Protein AF-A0A7S1PI14-F1 (afdb_monomer)

Sequence (141 aa):
MRILNTPIMIDSFQHHPGITTYLLSHLHSDHTSGLSPSWNNGIIYTTKLSAFLLKDKFHVNPDLIVELDYDETVYVDLTKGTVTHKNHSATCIQISVIDANHCVGSCMFFLEGYFGNILATGDFRFDSKILGHHSLQDKEI

Structure (mmCIF, N/CA/C/O backbone):
data_AF-A0A7S1PI14-F1
#
_entry.id   AF-A0A7S1PI14-F1
#
loop_
_atom_site.group_PDB
_atom_site.id
_atom_site.type_symbol
_atom_site.label_atom_id
_atom_site.label_alt_id
_atom_site.label_comp_id
_atom_site.label_asym_id
_atom_site.label_entity_id
_atom_site.label_seq_id
_atom_site.pdbx_PDB_ins_code
_atom_site.Cartn_x
_atom_site.Cartn_y
_atom_site.Cartn_z
_atom_site.occupancy
_atom_site.B_iso_or_equiv
_atom_site.auth_seq_id
_atom_site.auth_comp_id
_atom_site.auth_asym_id
_atom_site.auth_atom_id
_atom_site.pdbx_PDB_model_num
ATOM 1 N N . MET A 1 1 ? -0.562 9.611 -3.796 1.00 91.44 1 MET A N 1
ATOM 2 C CA . MET A 1 1 ? -0.556 10.450 -2.579 1.00 91.44 1 MET A CA 1
ATOM 3 C C . MET A 1 1 ? 0.637 10.106 -1.692 1.00 91.44 1 MET A C 1
ATOM 5 O O . MET A 1 1 ? 0.812 8.945 -1.349 1.00 91.44 1 MET A O 1
ATOM 9 N N . ARG A 1 2 ? 1.445 11.100 -1.301 1.00 95.31 2 ARG A N 1
ATOM 10 C CA . ARG A 1 2 ? 2.494 10.929 -0.281 1.00 95.31 2 ARG A CA 1
ATOM 11 C C . ARG A 1 2 ? 1.890 11.106 1.108 1.00 95.31 2 ARG A C 1
ATOM 13 O O . ARG A 1 2 ? 1.203 12.100 1.328 1.00 95.31 2 ARG A O 1
ATOM 20 N N . ILE A 1 3 ? 2.211 10.219 2.047 1.00 95.81 3 ILE A N 1
ATOM 21 C CA . ILE A 1 3 ? 1.882 10.439 3.460 1.00 95.81 3 ILE A CA 1
ATOM 22 C C . ILE A 1 3 ? 3.007 11.260 4.098 1.00 95.81 3 ILE A C 1
ATOM 24 O O . ILE A 1 3 ? 4.175 10.856 4.096 1.00 95.81 3 ILE A O 1
ATOM 28 N N . LEU A 1 4 ? 2.673 12.449 4.602 1.00 94.19 4 LEU A N 1
ATOM 29 C CA . LEU A 1 4 ? 3.653 13.390 5.148 1.00 94.19 4 LEU A CA 1
ATOM 30 C C . LEU A 1 4 ? 4.406 12.790 6.339 1.00 94.19 4 LEU A C 1
ATOM 32 O O . LEU A 1 4 ? 3.825 12.097 7.165 1.00 94.19 4 LEU A O 1
ATOM 36 N N . ASN A 1 5 ? 5.705 13.087 6.434 1.00 92.31 5 ASN A N 1
ATOM 37 C CA . ASN A 1 5 ? 6.599 12.581 7.486 1.00 92.31 5 ASN A CA 1
ATOM 38 C C . ASN A 1 5 ? 6.714 11.044 7.539 1.00 92.31 5 ASN A C 1
ATOM 40 O O . ASN A 1 5 ? 7.055 10.471 8.574 1.00 92.31 5 ASN A O 1
ATOM 44 N N . THR A 1 6 ? 6.475 10.377 6.407 1.00 95.38 6 THR A N 1
ATOM 45 C CA . THR A 1 6 ? 6.677 8.935 6.232 1.00 95.38 6 THR A CA 1
ATOM 46 C C . THR A 1 6 ? 7.404 8.641 4.912 1.00 95.38 6 THR A C 1
ATOM 48 O O . THR A 1 6 ? 7.395 9.485 4.004 1.00 95.38 6 THR A O 1
ATOM 51 N N . PRO A 1 7 ? 7.998 7.444 4.769 1.00 96.44 7 PRO A N 1
ATOM 52 C CA . PRO A 1 7 ? 8.513 6.936 3.500 1.00 96.44 7 PRO A CA 1
ATOM 53 C C . PRO A 1 7 ? 7.434 6.263 2.622 1.00 96.44 7 PRO A C 1
ATOM 55 O O . PRO A 1 7 ? 7.777 5.421 1.789 1.00 96.44 7 PRO A O 1
ATOM 58 N N . ILE A 1 8 ? 6.147 6.597 2.811 1.00 97.62 8 ILE A N 1
ATOM 59 C CA . ILE A 1 8 ? 5.007 5.942 2.153 1.00 97.62 8 ILE A CA 1
ATOM 60 C C . ILE A 1 8 ? 4.466 6.790 0.998 1.00 97.62 8 ILE A C 1
ATOM 62 O O . ILE A 1 8 ? 4.185 7.988 1.139 1.00 97.62 8 ILE A O 1
ATOM 66 N N . MET A 1 9 ? 4.253 6.130 -0.135 1.00 97.69 9 MET A N 1
ATOM 67 C CA . MET A 1 9 ? 3.545 6.647 -1.300 1.00 97.69 9 MET A CA 1
ATOM 68 C C . MET A 1 9 ? 2.413 5.697 -1.683 1.00 97.69 9 MET A C 1
ATOM 70 O O . MET A 1 9 ? 2.579 4.487 -1.646 1.00 97.69 9 MET A O 1
ATOM 74 N N . ILE A 1 10 ? 1.267 6.244 -2.070 1.00 98.00 10 ILE A N 1
ATOM 75 C CA . ILE A 1 10 ? 0.095 5.484 -2.521 1.00 98.00 10 ILE A CA 1
ATOM 76 C C . ILE A 1 10 ? -0.201 5.865 -3.969 1.00 98.00 10 ILE A C 1
ATOM 78 O O . ILE A 1 10 ? -0.260 7.060 -4.253 1.00 98.00 10 ILE A O 1
ATOM 82 N N . ASP A 1 11 ? -0.384 4.903 -4.870 1.00 98.19 11 ASP A N 1
ATOM 83 C CA . ASP A 1 11 ? -0.844 5.113 -6.258 1.00 98.19 11 ASP A CA 1
ATOM 84 C C . ASP A 1 11 ? -0.061 6.166 -7.064 1.00 98.19 11 ASP A C 1
ATOM 86 O O . ASP A 1 11 ? -0.597 6.875 -7.911 1.00 98.19 11 ASP A O 1
ATOM 90 N N . SER A 1 12 ? 1.224 6.336 -6.764 1.00 96.12 12 SER A N 1
ATOM 91 C CA . SER A 1 12 ? 2.117 7.200 -7.532 1.00 96.12 12 SER A CA 1
ATOM 92 C C . SER A 1 12 ? 3.475 6.535 -7.621 1.00 96.12 12 SER A C 1
ATOM 94 O O . SER A 1 12 ? 4.115 6.264 -6.604 1.00 96.12 12 SER A O 1
ATOM 96 N N . PHE A 1 13 ? 3.910 6.280 -8.850 1.00 95.88 13 PHE A N 1
ATOM 97 C CA . PHE A 1 13 ? 5.100 5.485 -9.147 1.00 95.88 13 PHE A CA 1
ATOM 98 C C . PHE A 1 13 ? 6.189 6.329 -9.807 1.00 95.88 13 PHE A C 1
ATOM 100 O O . PHE A 1 13 ? 6.964 5.868 -10.639 1.00 95.88 13 PHE A O 1
ATOM 107 N N . GLN A 1 14 ? 6.271 7.595 -9.411 1.00 89.56 14 GLN A N 1
ATOM 108 C CA . GLN A 1 14 ? 7.389 8.464 -9.750 1.00 89.56 14 GLN A CA 1
ATOM 109 C C . GLN A 1 14 ? 8.496 8.328 -8.702 1.00 89.56 14 GLN A C 1
ATOM 111 O O . GLN A 1 14 ? 8.237 8.046 -7.531 1.00 89.56 14 GLN A O 1
ATOM 116 N N . HIS A 1 15 ? 9.747 8.532 -9.115 1.00 89.25 15 HIS A N 1
ATOM 117 C CA . HIS A 1 15 ? 10.860 8.535 -8.173 1.00 89.25 15 HIS A CA 1
ATOM 118 C C . HIS A 1 15 ? 10.754 9.743 -7.233 1.00 89.25 15 HIS A C 1
ATOM 120 O O . HIS A 1 15 ? 10.766 10.893 -7.678 1.00 89.25 15 HIS A O 1
ATOM 126 N N . HIS A 1 16 ? 10.710 9.480 -5.928 1.00 90.62 16 HIS A N 1
ATOM 127 C CA . HIS A 1 16 ? 10.717 10.504 -4.890 1.00 90.62 16 HIS A CA 1
ATOM 128 C C . HIS A 1 16 ? 11.763 10.160 -3.818 1.00 90.62 16 HIS A C 1
ATOM 130 O O . HIS A 1 16 ? 11.650 9.110 -3.180 1.00 90.62 16 HIS A O 1
ATOM 136 N N . PRO A 1 17 ? 12.761 11.030 -3.572 1.00 92.12 17 PRO A N 1
ATOM 137 C CA . PRO A 1 17 ? 13.770 10.786 -2.547 1.00 92.12 17 PRO A CA 1
ATOM 138 C C . PRO A 1 17 ? 13.153 10.525 -1.167 1.00 92.12 17 PRO A C 1
ATOM 140 O O . PRO A 1 17 ? 12.291 11.277 -0.705 1.00 92.12 17 PRO A O 1
ATOM 143 N N . GLY A 1 18 ? 13.618 9.465 -0.504 1.00 93.25 18 GLY A N 1
ATOM 144 C CA . GLY A 1 18 ? 13.163 9.071 0.832 1.00 93.25 18 GLY A CA 1
ATOM 145 C C . GLY A 1 18 ? 11.859 8.268 0.869 1.00 93.25 18 GLY A C 1
ATOM 146 O O . GLY A 1 18 ? 11.413 7.930 1.961 1.00 93.25 18 GLY A O 1
ATOM 147 N N . ILE A 1 19 ? 11.255 7.948 -0.280 1.00 96.06 19 ILE A N 1
ATOM 148 C CA . ILE A 1 19 ? 10.131 7.010 -0.364 1.00 96.06 19 ILE A CA 1
ATOM 149 C C . ILE A 1 19 ? 10.668 5.616 -0.675 1.00 96.06 19 ILE A C 1
ATOM 151 O O . ILE A 1 19 ? 11.347 5.424 -1.681 1.00 96.06 19 ILE A O 1
ATOM 155 N N . THR A 1 20 ? 10.334 4.648 0.174 1.00 95.62 20 THR A N 1
ATOM 156 C CA . THR A 1 20 ? 10.758 3.242 0.044 1.00 95.62 20 THR A CA 1
ATOM 157 C C . THR A 1 20 ? 9.585 2.263 0.090 1.00 95.62 20 THR A C 1
ATOM 159 O O . THR A 1 20 ? 9.751 1.101 -0.273 1.00 95.62 20 THR A O 1
ATOM 162 N N . THR A 1 21 ? 8.406 2.723 0.516 1.00 97.00 21 THR A N 1
ATOM 163 C CA . THR A 1 21 ? 7.187 1.924 0.683 1.00 97.00 21 THR A CA 1
ATOM 164 C C . THR A 1 21 ? 6.108 2.463 -0.249 1.00 97.00 21 THR A C 1
ATOM 166 O O . THR A 1 21 ? 5.719 3.626 -0.145 1.00 97.00 21 THR A O 1
ATOM 169 N N . TYR A 1 22 ? 5.623 1.626 -1.159 1.00 98.00 22 TYR A N 1
ATOM 170 C CA . TYR A 1 22 ? 4.618 1.981 -2.155 1.00 98.00 22 TYR A CA 1
ATOM 171 C C . TYR A 1 22 ? 3.380 1.110 -1.964 1.00 98.00 22 TYR A C 1
ATOM 173 O O . TYR A 1 22 ? 3.485 -0.108 -1.904 1.00 98.00 22 TYR A O 1
ATOM 181 N N . LEU A 1 23 ? 2.206 1.719 -1.875 1.00 98.50 23 LEU A N 1
ATOM 182 C CA . LEU A 1 23 ? 0.919 1.030 -1.819 1.00 98.50 23 LEU A CA 1
ATOM 183 C C . LEU A 1 23 ? 0.221 1.205 -3.170 1.00 98.50 23 LEU A C 1
ATOM 185 O O . LEU A 1 23 ? 0.081 2.336 -3.635 1.00 98.50 23 LEU A O 1
ATOM 189 N N . LEU A 1 24 ? -0.195 0.105 -3.798 1.00 98.69 24 LEU A N 1
ATOM 190 C CA . LEU A 1 24 ? -0.982 0.129 -5.035 1.00 98.69 24 LEU A CA 1
ATOM 191 C C . LEU A 1 24 ? -2.398 -0.363 -4.743 1.00 98.69 24 LEU A C 1
ATOM 193 O O . LEU A 1 24 ? -2.576 -1.543 -4.432 1.00 98.69 24 LEU A O 1
ATOM 197 N N . SER A 1 25 ? -3.388 0.518 -4.868 1.00 98.69 25 SER A N 1
ATOM 198 C CA . SER A 1 25 ? -4.796 0.195 -4.617 1.00 98.69 25 SER A CA 1
ATOM 199 C C . SER A 1 25 ? -5.388 -0.689 -5.713 1.00 98.69 25 SER A C 1
ATOM 201 O O . SER A 1 25 ? -6.099 -1.645 -5.413 1.0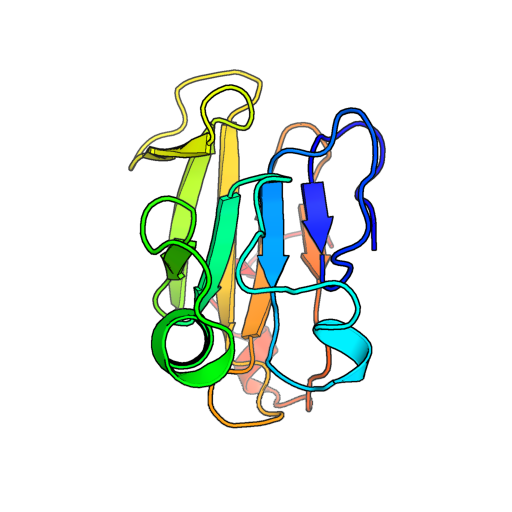0 98.69 25 SER A O 1
ATOM 203 N N . HIS A 1 26 ? -5.098 -0.393 -6.985 1.00 98.56 26 HIS A N 1
ATOM 204 C CA . HIS A 1 26 ? -5.592 -1.128 -8.153 1.00 98.56 26 HIS A CA 1
ATOM 205 C C . HIS A 1 26 ? -4.809 -0.773 -9.434 1.00 98.56 26 HIS A C 1
ATOM 207 O O . HIS A 1 26 ? -3.970 0.121 -9.435 1.00 98.56 26 HIS A O 1
ATOM 213 N N . LEU A 1 27 ? -5.080 -1.471 -10.543 1.00 97.81 27 LEU A N 1
ATOM 214 C CA . LEU A 1 27 ? -4.283 -1.421 -11.784 1.00 97.81 27 LEU A CA 1
ATOM 215 C C . LEU A 1 27 ? -4.865 -0.549 -12.912 1.00 97.81 27 LEU A C 1
ATOM 217 O O .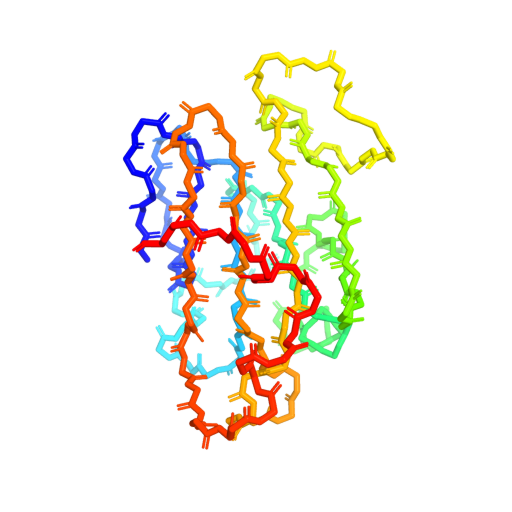 LEU A 1 27 ? -4.668 -0.848 -14.092 1.00 97.81 27 LEU A O 1
ATOM 221 N N . HIS A 1 28 ? -5.575 0.532 -12.589 1.00 97.94 28 HIS A N 1
ATOM 222 C CA . HIS A 1 28 ? -5.881 1.536 -13.610 1.00 97.94 28 HIS A CA 1
ATOM 223 C C . HIS A 1 28 ? -4.640 2.364 -13.963 1.00 97.94 28 HIS A C 1
ATOM 225 O O . HIS A 1 28 ? -3.747 2.585 -13.143 1.00 97.94 28 HIS A O 1
ATOM 231 N N . SER A 1 29 ? -4.566 2.804 -15.221 1.00 95.81 29 SER A N 1
ATOM 232 C CA . SER A 1 29 ? -3.352 3.390 -15.801 1.00 95.81 29 SER A CA 1
ATOM 233 C C . SER A 1 29 ? -2.890 4.675 -15.111 1.00 95.81 29 SER A C 1
ATOM 235 O O . SER A 1 29 ? -1.691 4.937 -15.011 1.00 95.81 29 SER A O 1
ATOM 237 N N . ASP A 1 30 ? -3.833 5.477 -14.634 1.00 96.56 30 ASP A N 1
ATOM 238 C CA . ASP A 1 30 ? -3.594 6.704 -13.881 1.00 96.56 30 ASP A CA 1
ATOM 239 C C . ASP A 1 30 ? -3.025 6.433 -12.479 1.00 96.56 30 ASP A C 1
ATOM 241 O O . ASP A 1 30 ? -2.222 7.231 -12.000 1.00 96.56 30 ASP A O 1
ATOM 245 N N . HIS A 1 31 ? -3.306 5.266 -11.889 1.00 97.50 31 HIS A N 1
ATOM 246 C CA . HIS A 1 31 ? -2.714 4.818 -10.621 1.00 97.50 31 HIS A CA 1
ATOM 247 C C . HIS A 1 31 ? -1.371 4.101 -10.810 1.00 97.50 31 HIS A C 1
ATOM 249 O O . HIS A 1 31 ? -0.553 4.083 -9.899 1.00 97.50 31 HIS A O 1
ATOM 255 N N . THR A 1 32 ? -1.091 3.544 -11.992 1.00 97.12 32 THR A N 1
ATOM 256 C CA . THR A 1 32 ? 0.168 2.828 -12.290 1.00 97.12 32 THR A CA 1
ATOM 257 C C . THR A 1 32 ? 1.195 3.668 -13.049 1.00 97.12 32 THR A C 1
ATOM 259 O O . THR A 1 32 ? 2.245 3.166 -13.457 1.00 97.12 32 THR A O 1
ATOM 262 N N . SER A 1 33 ? 0.893 4.941 -13.301 1.00 94.94 33 SER A N 1
ATOM 263 C CA . SER A 1 33 ? 1.746 5.822 -14.096 1.00 94.94 33 SER A CA 1
ATOM 264 C C . SER A 1 33 ? 3.136 5.972 -13.462 1.00 94.94 33 SER A C 1
ATOM 266 O O . SER A 1 33 ? 3.280 6.475 -12.347 1.00 94.94 33 SER A O 1
ATOM 268 N N . GLY A 1 34 ? 4.166 5.529 -14.191 1.00 94.56 34 GLY A N 1
ATOM 269 C CA . GLY A 1 34 ? 5.566 5.502 -13.743 1.00 94.56 34 GLY A CA 1
ATOM 270 C C . GLY A 1 34 ? 6.111 4.103 -13.425 1.00 94.56 34 GLY A C 1
ATOM 271 O O . GLY A 1 34 ? 7.329 3.932 -13.356 1.00 94.56 34 GLY A O 1
ATOM 272 N N . LEU A 1 35 ? 5.249 3.083 -13.310 1.00 95.75 35 LEU A N 1
ATOM 273 C CA . LEU A 1 35 ? 5.702 1.694 -13.222 1.00 95.75 35 LEU A CA 1
ATOM 274 C C . LEU A 1 35 ? 6.374 1.247 -14.521 1.00 95.75 35 LEU A C 1
ATOM 276 O O . LEU A 1 35 ? 5.952 1.586 -15.626 1.00 95.75 35 LEU A O 1
ATOM 280 N N . SER A 1 36 ? 7.433 0.458 -14.373 1.00 94.94 36 SER A N 1
ATOM 281 C CA . SER A 1 36 ? 8.182 -0.123 -15.483 1.00 94.94 36 SER A CA 1
ATOM 282 C C . SER A 1 36 ? 8.832 -1.441 -15.051 1.00 94.94 36 SER A C 1
ATOM 284 O O . SER A 1 36 ? 9.016 -1.653 -13.849 1.00 94.94 36 SER A O 1
ATOM 286 N N . PRO A 1 37 ? 9.264 -2.291 -16.000 1.00 96.69 37 PRO A N 1
ATOM 287 C CA . PRO A 1 37 ? 10.024 -3.504 -15.682 1.00 96.69 37 PRO A CA 1
ATOM 288 C C . PRO A 1 37 ? 11.313 -3.237 -14.887 1.00 96.69 37 PRO A C 1
ATOM 290 O O . PRO A 1 37 ? 11.784 -4.085 -14.139 1.00 96.69 37 PRO A O 1
ATOM 293 N N . SER A 1 38 ? 11.888 -2.037 -15.023 1.00 96.38 38 SER A N 1
ATOM 294 C CA . SER A 1 38 ? 13.079 -1.589 -14.291 1.00 96.38 38 SER A CA 1
ATOM 295 C C . SER A 1 38 ? 12.772 -0.964 -12.925 1.00 96.38 38 SER A C 1
ATOM 297 O O . SER A 1 38 ? 13.615 -0.251 -12.380 1.00 96.38 38 SER A O 1
ATOM 299 N N . TRP A 1 39 ? 11.565 -1.158 -12.384 1.00 97.44 39 TRP A N 1
ATOM 300 C CA . TRP A 1 39 ? 11.184 -0.615 -11.084 1.00 97.44 39 TRP A CA 1
ATOM 301 C C . TRP A 1 39 ? 12.185 -1.014 -9.993 1.00 97.44 39 TRP A C 1
ATOM 303 O O . TRP A 1 39 ? 12.429 -2.196 -9.765 1.00 97.44 39 TRP A O 1
ATOM 313 N N . ASN A 1 40 ? 12.745 -0.013 -9.311 1.00 96.19 40 ASN A N 1
ATOM 314 C CA . ASN A 1 40 ? 13.665 -0.197 -8.185 1.00 96.19 40 ASN A CA 1
ATOM 315 C C . ASN A 1 40 ? 13.562 0.948 -7.155 1.00 96.19 40 ASN A C 1
ATOM 317 O O . ASN A 1 40 ? 14.521 1.267 -6.458 1.00 96.19 40 ASN A O 1
ATOM 321 N N . ASN A 1 41 ? 12.414 1.632 -7.099 1.00 95.69 41 ASN A N 1
ATOM 322 C CA . ASN A 1 41 ? 12.231 2.783 -6.208 1.00 95.69 41 ASN A CA 1
ATOM 323 C C . ASN A 1 41 ? 11.821 2.378 -4.783 1.00 95.69 41 ASN A C 1
ATOM 325 O O . ASN A 1 41 ? 11.911 3.197 -3.874 1.00 95.69 41 ASN A O 1
ATOM 329 N N . GLY A 1 42 ? 11.359 1.144 -4.580 1.00 95.69 42 GLY A N 1
ATOM 330 C CA . GLY A 1 42 ? 10.928 0.633 -3.282 1.00 95.69 42 GLY A CA 1
ATOM 331 C C . GLY A 1 42 ? 10.023 -0.587 -3.407 1.00 95.69 42 GLY A C 1
ATOM 332 O O . GLY A 1 42 ? 9.773 -1.072 -4.511 1.00 95.69 42 GLY A O 1
ATOM 333 N N . ILE A 1 43 ? 9.535 -1.068 -2.267 1.00 97.44 43 ILE A N 1
ATOM 334 C CA . ILE A 1 43 ? 8.662 -2.242 -2.185 1.00 97.44 43 ILE A CA 1
ATOM 335 C C . ILE A 1 43 ? 7.219 -1.819 -2.445 1.00 97.44 43 ILE A C 1
ATOM 337 O O . ILE A 1 43 ? 6.753 -0.834 -1.872 1.00 97.44 43 ILE A O 1
ATOM 341 N N . ILE A 1 44 ? 6.524 -2.566 -3.299 1.00 98.19 44 ILE A N 1
ATOM 342 C CA . ILE A 1 44 ? 5.115 -2.381 -3.633 1.00 98.19 44 ILE A CA 1
ATOM 343 C C . ILE A 1 44 ? 4.280 -3.377 -2.832 1.00 98.19 44 ILE A C 1
ATOM 345 O O . ILE A 1 44 ? 4.458 -4.581 -2.965 1.00 98.19 44 ILE A O 1
ATOM 349 N N . TYR A 1 45 ? 3.331 -2.878 -2.054 1.00 98.38 45 TYR A N 1
ATOM 350 C CA . TYR A 1 45 ? 2.344 -3.664 -1.326 1.00 98.38 45 TYR A CA 1
ATOM 351 C C . TYR A 1 45 ? 1.002 -3.526 -2.036 1.00 98.38 45 TYR A C 1
ATOM 353 O O . TYR A 1 45 ? 0.546 -2.413 -2.319 1.00 98.38 45 TYR A O 1
ATOM 361 N N . THR A 1 46 ? 0.378 -4.651 -2.365 1.00 98.69 46 THR A N 1
ATOM 362 C CA . THR A 1 46 ? -0.883 -4.664 -3.113 1.00 98.69 46 THR A CA 1
ATOM 363 C C . THR A 1 46 ? -1.608 -5.996 -2.955 1.00 98.69 46 THR A C 1
ATOM 365 O O . THR A 1 46 ? -1.053 -6.948 -2.412 1.00 98.69 46 THR A O 1
ATOM 368 N N . THR A 1 47 ? -2.847 -6.087 -3.433 1.00 98.62 47 THR A N 1
ATOM 369 C CA . THR A 1 47 ? -3.625 -7.331 -3.385 1.00 98.62 47 THR A CA 1
ATOM 370 C C . THR A 1 47 ? -2.974 -8.436 -4.218 1.00 98.62 47 THR A C 1
ATOM 372 O O . THR A 1 47 ? -2.297 -8.164 -5.212 1.00 98.62 47 THR A O 1
ATOM 375 N N . LYS A 1 48 ? -3.220 -9.707 -3.877 1.00 98.31 48 LYS A N 1
ATOM 376 C CA . LYS A 1 48 ? -2.701 -10.866 -4.637 1.00 98.31 48 LYS A CA 1
ATOM 377 C C . LYS A 1 48 ? -2.943 -10.788 -6.145 1.00 98.31 48 LYS A C 1
ATOM 379 O O . LYS A 1 48 ? -2.044 -11.088 -6.931 1.00 98.31 48 LYS A O 1
ATOM 384 N N . LEU A 1 49 ? -4.141 -10.373 -6.567 1.00 98.25 49 LEU A N 1
ATOM 385 C CA . LEU A 1 49 ? -4.450 -10.255 -7.993 1.00 98.25 49 LEU A CA 1
ATOM 386 C C . LEU A 1 49 ? -3.641 -9.135 -8.657 1.00 98.25 49 LEU A C 1
ATOM 388 O O . LEU A 1 49 ? -3.077 -9.341 -9.733 1.00 98.25 49 LEU A O 1
ATOM 392 N N . SER A 1 50 ? -3.544 -7.972 -8.013 1.00 98.56 50 SER A N 1
ATOM 393 C CA . SER A 1 50 ? -2.741 -6.862 -8.524 1.00 98.56 50 SER A CA 1
ATOM 394 C C . SER A 1 50 ? -1.256 -7.228 -8.576 1.00 98.56 50 SER A C 1
ATOM 396 O O . SER A 1 50 ? -0.598 -6.978 -9.581 1.00 98.56 50 SER A O 1
ATOM 398 N N . ALA A 1 51 ? -0.737 -7.924 -7.562 1.00 98.56 51 ALA A N 1
ATOM 399 C CA . ALA A 1 51 ? 0.631 -8.433 -7.539 1.00 98.56 51 ALA A CA 1
ATOM 400 C C . ALA A 1 51 ? 0.902 -9.431 -8.673 1.00 98.56 51 ALA A C 1
ATOM 402 O O . ALA A 1 51 ? 1.934 -9.351 -9.342 1.00 98.56 51 ALA A O 1
ATOM 403 N N . PHE A 1 52 ? -0.029 -10.356 -8.926 1.00 98.50 52 PHE A N 1
ATOM 404 C CA . PHE A 1 52 ? 0.053 -11.278 -10.057 1.00 98.50 52 PHE A CA 1
ATOM 405 C C . PHE A 1 52 ? 0.184 -10.524 -11.387 1.00 98.50 52 PHE A C 1
ATOM 407 O O . PHE A 1 52 ? 1.088 -10.806 -12.172 1.00 98.50 52 PHE A O 1
ATOM 414 N N . LEU A 1 53 ? -0.660 -9.518 -11.611 1.00 98.19 53 LEU A N 1
ATOM 415 C CA . LEU A 1 53 ? -0.639 -8.717 -12.833 1.00 98.19 53 LEU A CA 1
ATOM 416 C C . LEU A 1 53 ? 0.585 -7.791 -12.926 1.00 98.19 53 LEU A C 1
ATOM 418 O O . LEU A 1 53 ? 1.090 -7.582 -14.026 1.00 98.19 53 LEU A O 1
ATOM 422 N N . LEU A 1 54 ? 1.124 -7.285 -11.812 1.00 98.31 54 LEU A N 1
ATOM 423 C CA . LEU A 1 54 ? 2.400 -6.557 -11.808 1.00 98.31 54 LEU A CA 1
ATOM 424 C C . LEU A 1 54 ? 3.555 -7.438 -12.302 1.00 98.31 54 LEU A C 1
ATOM 426 O O . LEU A 1 54 ? 4.386 -6.987 -13.090 1.00 98.31 54 LEU A O 1
ATOM 430 N N . LYS A 1 55 ? 3.583 -8.708 -11.889 1.00 98.44 55 LYS A N 1
ATOM 431 C CA . LYS A 1 55 ? 4.583 -9.681 -12.350 1.00 98.44 55 LYS A CA 1
ATOM 432 C C . LYS A 1 55 ? 4.375 -10.052 -13.822 1.00 98.44 55 LYS A C 1
ATOM 434 O O . LYS A 1 55 ? 5.326 -10.050 -14.601 1.00 98.44 55 LYS A O 1
ATOM 439 N N . ASP A 1 56 ? 3.133 -10.337 -14.212 1.00 98.00 56 ASP A N 1
ATOM 440 C CA . ASP A 1 56 ? 2.800 -10.860 -15.543 1.00 98.00 56 ASP A CA 1
ATOM 441 C C . ASP A 1 56 ? 2.770 -9.785 -16.643 1.00 98.00 56 ASP A C 1
ATOM 443 O O . ASP A 1 56 ? 3.244 -10.024 -17.751 1.00 98.00 56 ASP A O 1
ATOM 447 N N . LYS A 1 57 ? 2.222 -8.597 -16.356 1.00 96.31 57 LYS A N 1
ATOM 448 C CA . LYS A 1 57 ? 1.993 -7.526 -17.346 1.00 96.31 57 LYS A CA 1
ATOM 449 C C . LYS A 1 57 ? 2.992 -6.382 -17.264 1.00 96.31 57 LYS A C 1
ATOM 451 O O . LYS A 1 57 ? 3.328 -5.809 -18.295 1.00 96.31 57 LYS A O 1
ATOM 456 N N . PHE A 1 58 ? 3.447 -6.037 -16.060 1.00 96.56 58 PHE A N 1
ATOM 457 C CA . PHE A 1 58 ? 4.400 -4.939 -15.854 1.00 96.56 58 PHE A CA 1
ATOM 458 C C . PHE A 1 58 ? 5.845 -5.430 -15.720 1.00 96.56 58 PHE A C 1
ATOM 460 O O . PHE A 1 58 ? 6.764 -4.617 -15.789 1.00 96.56 58 PHE A O 1
ATOM 467 N N . HIS A 1 59 ? 6.047 -6.742 -15.550 1.00 97.81 59 HIS A N 1
ATOM 468 C CA . HIS A 1 59 ? 7.354 -7.377 -15.364 1.00 97.81 59 HIS A CA 1
ATOM 469 C C . HIS A 1 59 ? 8.174 -6.755 -14.228 1.00 97.81 59 HIS A C 1
ATOM 471 O O . HIS A 1 59 ? 9.401 -6.693 -14.295 1.00 97.81 59 HIS A O 1
ATOM 477 N N . VAL A 1 60 ? 7.492 -6.277 -13.184 1.00 98.31 60 VAL A N 1
ATOM 478 C CA . VAL A 1 60 ? 8.149 -5.773 -11.976 1.00 98.31 60 VAL A CA 1
ATOM 479 C C . VAL A 1 60 ? 8.829 -6.942 -11.263 1.00 98.31 60 VAL A C 1
ATOM 481 O O . VAL A 1 60 ? 8.259 -8.032 -11.175 1.00 98.31 60 VAL A O 1
ATOM 484 N N . ASN A 1 61 ? 10.044 -6.713 -10.750 1.00 98.00 61 ASN A N 1
ATOM 485 C CA . ASN A 1 61 ? 10.791 -7.715 -9.990 1.00 98.00 61 ASN A CA 1
ATOM 486 C C . ASN A 1 61 ? 9.934 -8.258 -8.822 1.00 98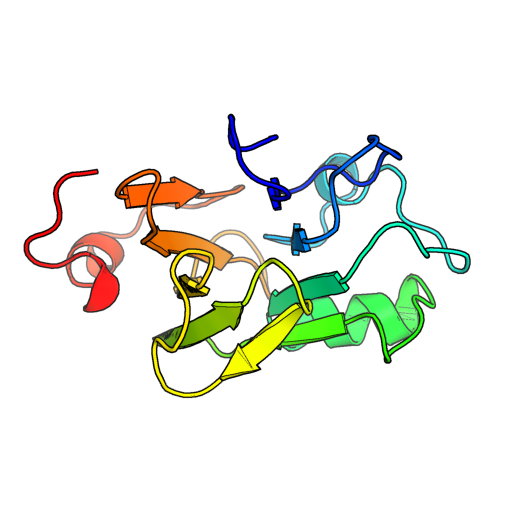.00 61 ASN A C 1
ATOM 488 O O . ASN A 1 61 ? 9.562 -7.466 -7.951 1.00 98.00 61 ASN A O 1
ATOM 492 N N . PRO A 1 62 ? 9.653 -9.576 -8.763 1.00 97.88 62 PRO A N 1
ATOM 493 C CA . PRO A 1 62 ? 8.877 -10.181 -7.683 1.00 97.88 62 PRO A CA 1
ATOM 494 C C . PRO A 1 62 ? 9.411 -9.890 -6.276 1.00 97.88 62 PRO A C 1
ATOM 496 O O . PRO A 1 62 ? 8.609 -9.762 -5.358 1.00 97.88 62 PRO A O 1
ATOM 499 N N . ASP A 1 63 ? 10.726 -9.718 -6.105 1.00 96.88 63 ASP A N 1
ATOM 500 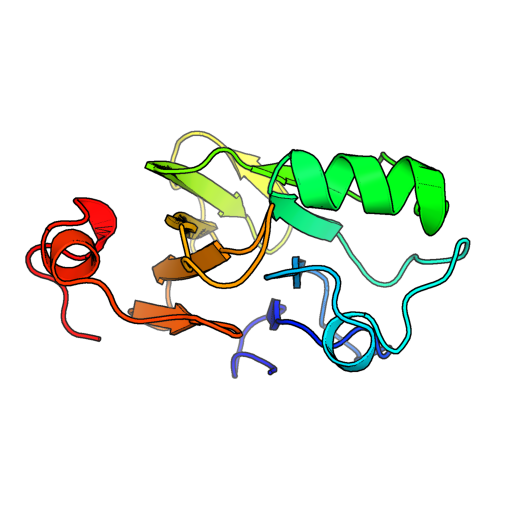C CA . ASP A 1 63 ? 11.338 -9.421 -4.797 1.00 96.88 63 ASP A CA 1
ATOM 501 C C . ASP A 1 63 ? 10.962 -8.029 -4.254 1.00 96.88 63 ASP A C 1
ATOM 503 O O . ASP A 1 63 ? 11.164 -7.734 -3.077 1.00 96.88 63 ASP A O 1
ATOM 507 N N . LEU A 1 64 ? 10.421 -7.159 -5.112 1.00 97.31 64 LEU A N 1
ATOM 508 C CA . LEU A 1 64 ? 9.939 -5.825 -4.757 1.00 97.31 64 LEU A CA 1
ATOM 509 C C . LEU A 1 64 ? 8.415 -5.778 -4.611 1.00 97.31 64 LEU A C 1
ATOM 511 O O . LEU A 1 64 ? 7.859 -4.685 -4.521 1.00 97.31 64 LEU A O 1
ATOM 515 N N . ILE A 1 65 ? 7.732 -6.925 -4.608 1.00 98.12 65 ILE A N 1
ATOM 516 C CA . ILE A 1 65 ? 6.278 -7.006 -4.479 1.00 98.12 65 ILE A CA 1
ATOM 517 C C . ILE A 1 65 ? 5.922 -7.819 -3.238 1.00 98.12 65 ILE A C 1
ATOM 519 O O . ILE A 1 65 ? 6.331 -8.965 -3.080 1.00 98.12 65 ILE A O 1
ATOM 523 N N . VAL A 1 66 ? 5.096 -7.231 -2.382 1.00 97.38 66 VAL A N 1
ATOM 524 C CA . VAL A 1 66 ? 4.460 -7.894 -1.250 1.00 97.38 66 VAL A CA 1
ATOM 525 C C . VAL A 1 66 ? 2.984 -8.067 -1.573 1.00 97.38 66 VAL A C 1
ATOM 527 O O . VAL A 1 66 ? 2.262 -7.098 -1.819 1.00 97.38 66 VAL A O 1
ATOM 530 N N . GLU A 1 67 ? 2.551 -9.323 -1.584 1.00 97.62 67 GLU A N 1
ATOM 531 C CA . GLU A 1 67 ? 1.153 -9.685 -1.778 1.00 97.62 67 GLU A CA 1
ATOM 532 C C . GLU A 1 67 ? 0.405 -9.601 -0.457 1.00 97.62 67 GLU A C 1
ATOM 534 O O . GLU A 1 67 ? 0.879 -10.128 0.550 1.00 97.62 67 GLU A O 1
ATOM 539 N N . LEU A 1 68 ? -0.768 -8.978 -0.499 1.00 96.94 68 LEU A N 1
ATOM 540 C CA . LEU A 1 68 ? -1.662 -8.854 0.634 1.00 96.94 68 LEU A CA 1
ATOM 541 C C . LEU A 1 68 ? -3.025 -9.507 0.344 1.00 96.94 68 LEU A C 1
ATOM 543 O O . LEU A 1 68 ? -3.553 -9.417 -0.772 1.00 96.94 68 LEU A O 1
ATOM 547 N N . ASP A 1 69 ? -3.579 -10.183 1.344 1.00 97.19 69 ASP A N 1
ATOM 548 C CA . ASP A 1 69 ? -4.939 -10.718 1.371 1.00 97.19 69 ASP A CA 1
ATOM 549 C C . ASP A 1 69 ? -5.955 -9.653 1.800 1.00 97.19 69 ASP A C 1
ATOM 551 O O . ASP A 1 69 ? -5.658 -8.748 2.573 1.00 97.19 69 ASP A O 1
ATOM 555 N N . TYR A 1 70 ? -7.188 -9.768 1.309 1.00 97.38 70 TYR A N 1
ATOM 556 C CA . TYR A 1 70 ? -8.300 -8.985 1.849 1.00 97.38 70 TYR A CA 1
ATOM 557 C C . TYR A 1 70 ? -8.608 -9.393 3.289 1.00 97.38 70 TYR A C 1
ATOM 559 O O . TYR A 1 70 ? -8.381 -10.540 3.675 1.00 97.38 70 TYR A O 1
ATOM 567 N N . ASP A 1 71 ? -9.154 -8.451 4.059 1.00 95.00 71 ASP A N 1
ATOM 568 C CA . ASP A 1 71 ? -9.521 -8.622 5.467 1.00 95.00 71 ASP A CA 1
ATOM 569 C C . ASP A 1 71 ? -8.331 -9.004 6.369 1.00 95.00 71 ASP A C 1
ATOM 571 O O . ASP A 1 71 ? -8.515 -9.414 7.517 1.00 95.00 71 ASP A O 1
ATOM 575 N N . GLU A 1 72 ? -7.100 -8.866 5.873 1.00 91.38 72 GLU A N 1
ATOM 576 C CA . GLU A 1 72 ? -5.900 -9.119 6.651 1.00 91.38 72 GLU A CA 1
ATOM 577 C C . GLU A 1 72 ? -5.355 -7.837 7.278 1.00 91.38 72 GLU A C 1
ATOM 579 O O . GLU A 1 72 ? -5.598 -6.716 6.822 1.00 91.38 72 GLU A O 1
ATOM 584 N N . THR A 1 73 ? -4.563 -8.026 8.329 1.00 94.06 73 THR A N 1
ATOM 585 C CA . THR A 1 73 ? -3.804 -6.971 8.986 1.00 94.06 73 THR A CA 1
ATOM 586 C C . THR A 1 73 ? -2.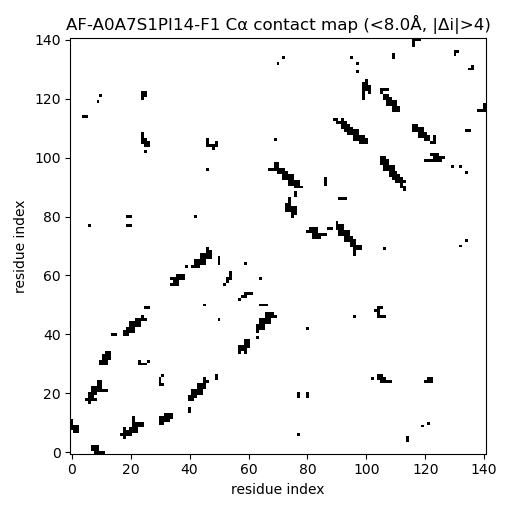351 -7.404 9.112 1.00 94.06 73 THR A C 1
ATOM 588 O O . THR A 1 73 ? -2.052 -8.413 9.754 1.00 94.06 73 THR A O 1
ATOM 591 N N . VAL A 1 74 ? -1.441 -6.622 8.535 1.00 94.69 74 VAL A N 1
ATOM 592 C CA . VAL A 1 74 ? 0.004 -6.876 8.583 1.00 94.69 74 VAL A CA 1
ATOM 593 C C . VAL A 1 74 ? 0.748 -5.738 9.262 1.00 94.69 74 VAL A C 1
ATOM 595 O O . VAL A 1 74 ? 0.331 -4.583 9.199 1.00 94.69 74 VAL A O 1
ATOM 598 N N . TYR A 1 75 ? 1.882 -6.059 9.885 1.00 95.44 75 TYR A N 1
ATOM 599 C CA . TYR A 1 75 ? 2.811 -5.057 10.395 1.00 95.44 75 TYR A CA 1
ATOM 600 C C . TYR A 1 75 ? 3.970 -4.881 9.415 1.00 95.44 75 TYR A C 1
ATOM 602 O O . TYR A 1 75 ? 4.525 -5.864 8.937 1.00 95.44 75 TYR A O 1
ATOM 610 N N . VAL A 1 76 ? 4.362 -3.643 9.125 1.00 94.62 76 VAL A N 1
ATOM 611 C CA . VAL A 1 76 ? 5.472 -3.326 8.217 1.00 94.62 76 VAL A CA 1
ATOM 612 C C . VAL A 1 76 ? 6.459 -2.421 8.932 1.00 94.62 76 VAL A C 1
ATOM 614 O O . VAL A 1 76 ? 6.094 -1.335 9.376 1.00 94.62 76 VAL A O 1
ATOM 617 N N . ASP A 1 77 ? 7.719 -2.849 9.049 1.00 92.88 77 ASP A N 1
ATOM 618 C CA . ASP A 1 77 ? 8.794 -1.946 9.476 1.00 92.88 77 ASP A CA 1
ATOM 619 C C . ASP A 1 77 ? 9.256 -1.103 8.289 1.00 92.88 77 ASP A C 1
ATOM 621 O O . ASP A 1 77 ? 9.936 -1.599 7.389 1.00 92.88 77 ASP A O 1
ATOM 625 N N . LEU A 1 78 ? 8.929 0.189 8.311 1.00 91.25 78 LEU A N 1
ATOM 626 C CA . LEU A 1 78 ? 9.230 1.118 7.222 1.00 91.25 78 LEU A CA 1
ATOM 627 C C . LEU A 1 78 ? 10.734 1.340 6.971 1.00 91.25 78 LEU A C 1
ATOM 629 O O . LEU A 1 78 ? 11.103 1.867 5.923 1.00 91.25 78 LEU A O 1
ATOM 633 N N . THR A 1 79 ? 11.616 0.940 7.895 1.00 86.25 79 THR A N 1
ATOM 634 C CA . THR A 1 79 ? 13.077 1.020 7.698 1.00 86.25 79 THR A CA 1
ATOM 635 C C . THR A 1 79 ? 13.635 -0.154 6.900 1.00 86.25 79 THR A C 1
ATOM 637 O O . THR A 1 79 ? 14.637 -0.003 6.204 1.00 86.25 79 THR A O 1
ATOM 640 N N . LYS A 1 80 ? 12.991 -1.321 6.998 1.00 81.38 80 LYS A N 1
ATOM 641 C CA . LY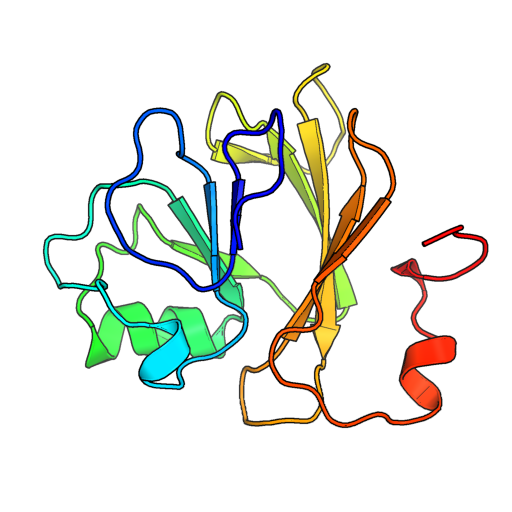S A 1 80 ? 13.440 -2.573 6.371 1.00 81.38 80 LYS A CA 1
ATOM 642 C C . LYS A 1 80 ? 12.542 -3.013 5.221 1.00 81.38 80 LYS A C 1
ATOM 644 O O . LYS A 1 80 ? 12.950 -3.861 4.438 1.00 81.38 80 LYS A O 1
ATOM 649 N N . GLY A 1 81 ? 11.316 -2.494 5.156 1.00 78.69 81 GLY A N 1
ATOM 650 C CA . GLY A 1 81 ? 10.285 -2.958 4.233 1.00 78.69 81 GLY A CA 1
ATOM 651 C C . GLY A 1 81 ? 9.808 -4.390 4.518 1.00 78.69 81 GLY A C 1
ATOM 652 O O . GLY A 1 81 ? 9.126 -5.008 3.705 1.00 78.69 81 GLY A O 1
ATOM 653 N N . THR A 1 82 ? 10.163 -4.960 5.669 1.00 79.69 82 THR A N 1
ATOM 654 C CA . THR A 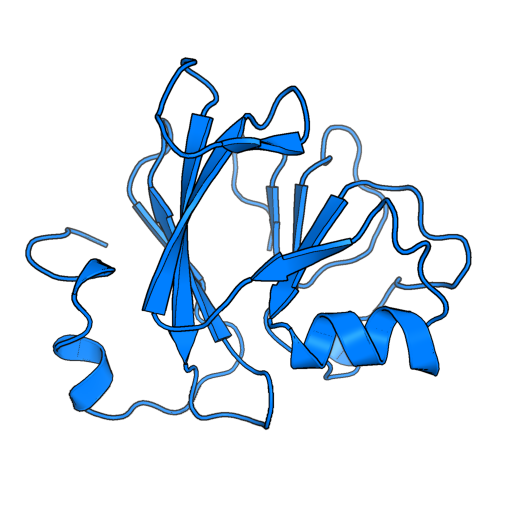1 82 ? 9.814 -6.340 6.013 1.00 79.69 82 THR A CA 1
ATOM 655 C C . THR A 1 82 ? 8.439 -6.403 6.661 1.00 79.69 82 THR A C 1
ATOM 657 O O . THR A 1 82 ? 8.185 -5.679 7.630 1.00 79.69 82 THR A O 1
ATOM 660 N N . VAL A 1 83 ? 7.593 -7.310 6.169 1.00 85.56 83 VAL A N 1
ATOM 661 C CA . VAL A 1 83 ? 6.338 -7.685 6.828 1.00 85.56 83 VAL A CA 1
ATOM 662 C C . VAL A 1 83 ? 6.640 -8.526 8.067 1.00 85.56 83 VAL A C 1
ATOM 664 O O . VAL A 1 83 ? 7.442 -9.460 8.020 1.00 85.56 83 VAL A O 1
ATOM 667 N N . THR A 1 84 ? 5.993 -8.207 9.182 1.00 82.38 84 THR A N 1
ATOM 668 C CA . THR A 1 84 ? 6.061 -8.952 10.438 1.00 82.38 84 THR A CA 1
ATOM 669 C C . THR A 1 84 ? 4.661 -9.204 10.995 1.00 82.38 84 THR A C 1
ATOM 671 O O . THR A 1 84 ? 3.671 -8.610 10.574 1.00 82.38 84 THR A O 1
ATOM 674 N N . HIS A 1 85 ? 4.572 -10.088 11.991 1.00 76.88 85 HIS A N 1
ATOM 675 C CA . HIS A 1 85 ? 3.313 -10.386 12.690 1.00 76.88 85 HIS A CA 1
ATOM 676 C C . HIS A 1 85 ? 3.147 -9.619 14.007 1.00 76.88 85 HIS A C 1
ATOM 678 O O . HIS A 1 85 ? 2.194 -9.852 14.745 1.00 76.88 85 HIS A O 1
ATOM 684 N N . LYS A 1 86 ? 4.101 -8.746 14.347 1.00 82.12 86 LYS A N 1
ATOM 685 C CA . LYS A 1 86 ? 4.086 -7.948 15.577 1.00 82.12 86 LYS A CA 1
ATOM 686 C C . LYS A 1 86 ? 4.718 -6.587 15.333 1.00 82.12 86 LYS A C 1
ATOM 688 O O . LYS A 1 86 ? 5.736 -6.492 14.635 1.00 82.12 86 LYS A O 1
ATOM 693 N N . ASN A 1 87 ? 4.161 -5.574 15.988 1.00 83.00 87 ASN A N 1
ATOM 694 C CA . ASN A 1 87 ? 4.831 -4.295 16.156 1.00 83.00 87 ASN A CA 1
ATOM 695 C C . ASN A 1 87 ? 6.115 -4.509 16.976 1.00 83.00 87 ASN A C 1
ATOM 697 O O . ASN A 1 87 ? 6.082 -5.095 18.059 1.00 83.00 87 ASN A O 1
ATOM 701 N N . HIS A 1 88 ? 7.249 -4.093 16.423 1.00 83.25 88 HIS A N 1
ATOM 702 C CA . HIS A 1 88 ? 8.570 -4.341 17.000 1.00 83.25 88 HIS A CA 1
ATOM 703 C C . HIS A 1 88 ? 9.514 -3.138 16.892 1.00 83.25 88 HIS A C 1
ATOM 705 O O . HIS A 1 88 ? 10.672 -3.238 17.299 1.00 83.25 88 HIS A O 1
ATOM 711 N N . SER A 1 89 ? 9.052 -2.010 16.348 1.00 85.50 89 SER A N 1
ATOM 712 C CA . SER A 1 89 ? 9.853 -0.794 16.217 1.00 85.50 89 SER A CA 1
ATOM 713 C C . SER A 1 89 ? 8.966 0.449 16.161 1.00 85.50 89 SER A C 1
ATOM 715 O O . SER A 1 89 ? 7.790 0.381 15.813 1.00 85.50 89 SER A O 1
ATOM 717 N N . ALA A 1 90 ? 9.536 1.611 16.488 1.00 86.75 90 ALA A N 1
ATOM 718 C CA . ALA A 1 90 ? 8.816 2.887 16.454 1.00 86.75 90 ALA A CA 1
ATOM 719 C C . ALA A 1 90 ? 8.363 3.295 15.037 1.00 86.75 90 ALA A C 1
ATOM 721 O O . ALA A 1 90 ? 7.458 4.108 14.882 1.00 86.75 90 ALA A O 1
ATOM 722 N N . THR A 1 91 ? 8.997 2.732 14.008 1.00 90.38 91 THR A N 1
ATOM 723 C CA . THR A 1 91 ? 8.688 2.949 12.589 1.00 90.38 91 THR A CA 1
ATOM 724 C C . THR A 1 91 ? 7.791 1.860 12.012 1.00 90.38 91 THR A C 1
ATOM 726 O O . THR A 1 91 ? 7.539 1.856 10.809 1.00 90.38 91 THR A O 1
ATOM 729 N N . CYS A 1 92 ? 7.338 0.921 12.843 1.00 94.56 92 CYS A N 1
ATOM 730 C CA . CYS A 1 92 ? 6.436 -0.134 12.428 1.00 94.56 92 CYS A CA 1
ATOM 731 C C . CYS A 1 92 ? 5.009 0.406 12.327 1.00 94.56 92 CYS A C 1
ATOM 733 O O . CYS A 1 92 ? 4.527 1.087 13.235 1.00 94.56 92 CYS A O 1
ATOM 735 N N . ILE A 1 93 ? 4.342 0.093 11.221 1.00 96.06 93 ILE A N 1
ATOM 736 C CA . ILE A 1 93 ? 2.954 0.475 10.970 1.00 96.06 93 ILE A CA 1
ATOM 737 C C . ILE A 1 93 ? 2.099 -0.756 10.746 1.00 96.06 93 ILE A C 1
ATOM 739 O O . ILE A 1 93 ? 2.608 -1.807 10.361 1.00 96.06 93 ILE A O 1
ATOM 743 N N . GLN A 1 94 ? 0.803 -0.607 10.953 1.00 96.38 94 GLN A N 1
ATOM 744 C CA . GLN A 1 94 ? -0.198 -1.586 10.590 1.00 96.38 94 GLN A CA 1
ATOM 745 C C . GLN A 1 94 ? -0.818 -1.205 9.245 1.00 96.38 94 GLN A C 1
ATOM 747 O O . GLN A 1 94 ? -1.135 -0.039 9.016 1.00 96.38 94 GLN A O 1
ATOM 752 N N . ILE A 1 95 ? -0.995 -2.191 8.370 1.00 97.38 95 ILE A N 1
ATOM 753 C CA . ILE A 1 95 ? -1.694 -2.059 7.092 1.00 97.38 95 ILE A CA 1
ATOM 754 C C . ILE A 1 95 ? -2.827 -3.076 7.099 1.00 97.38 95 ILE A C 1
ATOM 756 O O . ILE A 1 95 ? -2.573 -4.274 7.211 1.00 97.38 95 ILE A O 1
ATOM 760 N N . SER A 1 96 ? -4.063 -2.596 6.986 1.00 97.38 96 SER A N 1
ATOM 761 C CA . SER A 1 96 ? -5.244 -3.443 6.811 1.00 97.38 96 SER A CA 1
ATOM 762 C C . SER A 1 96 ? -5.800 -3.257 5.405 1.00 97.38 96 SER A C 1
ATOM 764 O O . SER A 1 96 ? -5.932 -2.117 4.949 1.00 97.38 96 SER A O 1
ATOM 766 N N . VAL A 1 97 ? -6.123 -4.355 4.723 1.00 98.06 97 VAL A N 1
ATOM 767 C CA . VAL A 1 97 ? -6.581 -4.335 3.326 1.00 98.06 97 VAL A CA 1
ATOM 768 C C . VAL A 1 97 ? -8.075 -4.604 3.262 1.00 98.06 97 VAL A C 1
ATOM 770 O O . VAL A 1 97 ? -8.545 -5.651 3.692 1.00 98.06 97 VAL A O 1
ATOM 773 N N . ILE A 1 98 ? -8.822 -3.658 2.701 1.00 98.06 98 ILE A N 1
ATOM 774 C CA . ILE A 1 98 ? -10.286 -3.694 2.643 1.00 98.06 98 ILE A CA 1
ATOM 775 C C . ILE A 1 98 ? -10.706 -3.719 1.174 1.00 98.06 98 ILE A C 1
ATOM 777 O O . ILE A 1 98 ? -10.135 -2.989 0.368 1.00 98.06 98 ILE A O 1
ATOM 781 N N . ASP A 1 99 ? -11.696 -4.527 0.797 1.00 97.75 99 ASP A N 1
ATOM 782 C CA . ASP A 1 99 ? -12.236 -4.502 -0.569 1.00 97.75 99 ASP A CA 1
ATOM 783 C C . ASP A 1 99 ? -12.829 -3.117 -0.898 1.00 97.75 99 ASP A C 1
ATOM 785 O O . ASP A 1 99 ? -13.651 -2.580 -0.153 1.00 97.75 99 ASP A O 1
ATOM 789 N N . ALA A 1 100 ? -12.392 -2.530 -2.015 1.00 98.25 100 ALA A N 1
ATOM 790 C CA . ALA A 1 100 ? -12.857 -1.226 -2.482 1.00 98.25 100 ALA A CA 1
ATOM 791 C C . ALA A 1 100 ? -14.130 -1.301 -3.342 1.00 98.25 100 ALA A C 1
ATOM 793 O O . ALA A 1 100 ? -14.728 -0.263 -3.629 1.00 98.25 100 ALA A O 1
ATOM 794 N N . ASN A 1 101 ? -14.570 -2.494 -3.764 1.00 97.81 101 ASN A N 1
ATOM 795 C CA . ASN A 1 101 ? -15.771 -2.685 -4.587 1.00 97.81 101 ASN A CA 1
ATOM 796 C C . ASN A 1 101 ? -15.762 -1.848 -5.892 1.00 97.81 101 ASN A C 1
ATOM 798 O O . ASN A 1 101 ? -16.800 -1.404 -6.382 1.00 97.81 101 ASN A O 1
ATOM 802 N N . HIS A 1 102 ? -14.580 -1.604 -6.465 1.00 98.31 102 HIS A N 1
ATOM 803 C CA . HIS A 1 102 ? -14.409 -0.815 -7.691 1.00 98.31 102 HIS A CA 1
ATOM 804 C C . HIS A 1 102 ? -14.153 -1.697 -8.909 1.00 98.31 102 HIS A C 1
ATOM 806 O O . HIS A 1 102 ? -14.964 -1.753 -9.835 1.00 98.31 102 HIS A O 1
ATOM 812 N N . CYS A 1 103 ? -13.043 -2.433 -8.890 1.00 98.25 103 CYS A N 1
ATOM 813 C CA . CYS A 1 103 ? -12.671 -3.386 -9.926 1.00 98.25 103 CYS A CA 1
ATOM 814 C C . CYS A 1 103 ? -12.026 -4.629 -9.304 1.00 98.25 103 CYS A C 1
ATOM 816 O O . CYS A 1 103 ? -11.726 -4.677 -8.111 1.00 98.25 103 CYS A O 1
ATOM 818 N N . VAL A 1 104 ? -11.832 -5.684 -10.094 1.00 97.38 104 VAL A N 1
ATOM 819 C CA . VAL A 1 104 ? -11.252 -6.920 -9.556 1.00 97.38 104 VAL A CA 1
ATOM 820 C C . VAL A 1 104 ? -9.816 -6.645 -9.097 1.00 97.38 104 VAL A C 1
ATOM 822 O O . VAL A 1 104 ? -8.986 -6.209 -9.891 1.00 97.38 104 VAL A O 1
ATOM 825 N N . GLY A 1 105 ? -9.524 -6.913 -7.823 1.00 97.62 105 GLY A N 1
ATOM 826 C CA . GLY A 1 105 ? -8.217 -6.649 -7.215 1.00 97.62 105 GLY A CA 1
ATOM 827 C C . GLY A 1 105 ? -8.075 -5.262 -6.581 1.00 97.62 105 GLY A C 1
ATOM 828 O O . GLY A 1 105 ? -7.026 -5.001 -5.993 1.00 97.62 105 GLY A O 1
ATOM 829 N N . SER A 1 106 ? -9.097 -4.398 -6.656 1.00 98.56 106 SER A N 1
ATOM 830 C CA . SER A 1 106 ? -9.078 -3.093 -5.986 1.00 98.56 106 SER A CA 1
ATOM 831 C C . SER A 1 106 ? -9.177 -3.220 -4.470 1.00 98.56 106 SER A C 1
ATOM 833 O O . SER A 1 106 ? -9.945 -4.050 -3.976 1.00 98.56 106 SER A O 1
ATOM 835 N N . CYS A 1 107 ? -8.449 -2.383 -3.734 1.00 98.62 107 CYS A N 1
ATOM 836 C CA . CYS A 1 107 ? -8.550 -2.294 -2.283 1.00 98.62 107 CYS A CA 1
ATOM 837 C C . CYS A 1 107 ? -8.423 -0.861 -1.755 1.00 98.62 107 CYS A C 1
ATOM 839 O O . CYS A 1 107 ? -7.860 0.023 -2.399 1.00 98.62 107 CYS A O 1
ATOM 841 N N . MET A 1 108 ? -8.922 -0.669 -0.539 1.00 98.56 108 MET A N 1
ATOM 842 C CA . MET A 1 108 ? -8.576 0.438 0.339 1.00 98.56 108 MET A CA 1
ATOM 843 C C . MET A 1 108 ? -7.505 -0.036 1.325 1.00 98.56 108 MET A C 1
ATOM 845 O O . MET A 1 108 ? -7.504 -1.196 1.747 1.00 98.56 108 MET A O 1
ATOM 849 N N . PHE A 1 109 ? -6.637 0.877 1.749 1.00 98.50 109 PHE A N 1
ATOM 850 C CA . PHE A 1 109 ? -5.675 0.638 2.819 1.00 98.50 109 PHE A CA 1
ATOM 851 C C . PHE A 1 109 ? -6.063 1.437 4.056 1.00 98.50 109 PHE A C 1
ATOM 853 O O . PHE A 1 109 ? -6.157 2.664 3.999 1.00 98.50 109 PHE A O 1
ATOM 860 N N . PHE A 1 110 ? -6.234 0.752 5.183 1.00 98.00 110 PHE A N 1
ATOM 861 C CA . PHE A 1 110 ? -6.298 1.395 6.490 1.00 98.00 110 PHE A CA 1
ATOM 862 C C . PHE A 1 110 ? -4.943 1.282 7.18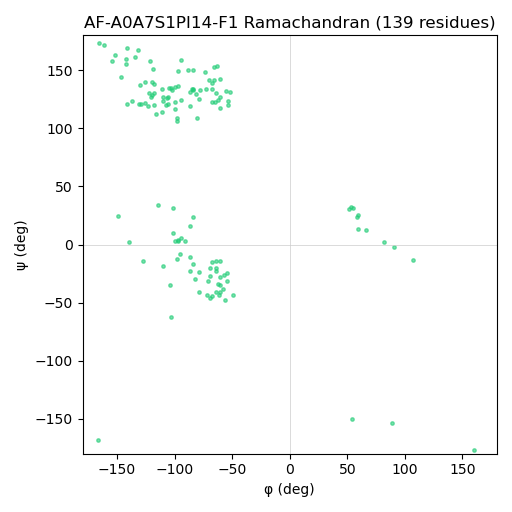4 1.00 98.00 110 PHE A C 1
ATOM 864 O O . PHE A 1 110 ? -4.457 0.178 7.443 1.00 98.00 110 PHE A O 1
ATOM 871 N N . LEU A 1 111 ? -4.321 2.431 7.431 1.00 97.44 111 LEU A N 1
ATOM 872 C CA . LEU A 1 111 ? -2.970 2.555 7.953 1.00 97.44 111 LEU A CA 1
ATOM 873 C C . LEU A 1 111 ? -3.019 3.089 9.376 1.00 97.44 111 LEU A C 1
ATOM 875 O O . LEU A 1 111 ? -3.583 4.156 9.610 1.00 97.44 111 LEU A O 1
ATOM 879 N N . GLU A 1 112 ? -2.366 2.389 10.297 1.00 95.94 112 GLU A N 1
ATOM 880 C CA . GLU A 1 112 ? -2.186 2.846 11.676 1.00 95.94 112 GLU A CA 1
ATOM 881 C C . GLU A 1 112 ? -0.691 2.910 11.987 1.00 95.94 112 GLU A C 1
ATOM 883 O O . GLU A 1 112 ? 0.056 1.961 11.740 1.00 95.94 112 GLU A O 1
ATOM 888 N N . GLY A 1 113 ? -0.222 4.027 12.532 1.00 94.69 113 GLY A N 1
ATOM 889 C CA . GLY A 1 113 ? 1.194 4.200 12.835 1.00 94.69 113 GLY A CA 1
ATOM 890 C C . GLY A 1 113 ? 1.477 5.392 13.735 1.00 94.69 113 GLY A C 1
ATOM 891 O O . GLY A 1 113 ? 0.576 6.019 14.285 1.00 94.69 113 GLY A O 1
ATOM 892 N N . TYR A 1 114 ? 2.756 5.757 13.845 1.00 93.81 114 TYR A N 1
ATOM 893 C CA . TYR A 1 114 ? 3.192 6.942 14.599 1.00 93.81 114 TYR A CA 1
ATOM 894 C C . TYR A 1 114 ? 2.610 8.264 14.059 1.00 93.81 114 TYR A C 1
ATOM 896 O O . TYR A 1 114 ? 2.699 9.297 14.717 1.00 93.81 114 TYR A O 1
ATOM 904 N N . PHE A 1 115 ? 2.039 8.237 12.854 1.00 93.94 115 PHE A N 1
ATOM 905 C CA . PHE A 1 115 ? 1.365 9.351 12.189 1.00 93.94 115 PHE A CA 1
ATOM 906 C C . PHE A 1 115 ? -0.157 9.373 12.414 1.00 93.94 115 PHE A C 1
ATOM 908 O O . PHE A 1 115 ? -0.834 10.206 11.818 1.00 93.94 115 PHE A O 1
ATOM 915 N N . GLY A 1 116 ? -0.697 8.486 13.254 1.00 94.69 116 GLY A N 1
ATOM 916 C CA . GLY A 1 116 ? -2.135 8.331 13.469 1.00 94.69 116 GLY A CA 1
ATOM 917 C C . GLY A 1 116 ? -2.770 7.339 12.496 1.00 94.69 116 GLY A C 1
ATOM 918 O O . GLY A 1 116 ? -2.101 6.424 12.007 1.00 94.69 116 GLY A O 1
ATOM 919 N N . ASN A 1 117 ? -4.064 7.533 12.243 1.00 96.25 117 ASN A N 1
ATOM 920 C CA . ASN A 1 117 ? -4.881 6.667 11.399 1.00 96.25 117 ASN A CA 1
ATOM 921 C C . ASN A 1 117 ? -5.128 7.334 10.047 1.00 96.25 117 ASN A C 1
ATOM 923 O O . ASN A 1 117 ? -5.446 8.519 9.987 1.00 96.25 117 ASN A O 1
ATOM 927 N N . ILE A 1 118 ? -4.985 6.581 8.958 1.00 97.31 118 ILE A N 1
ATOM 928 C CA . ILE A 1 118 ? -5.251 7.063 7.600 1.00 97.31 118 ILE A CA 1
ATOM 929 C C . ILE A 1 118 ? -6.009 5.983 6.835 1.00 97.31 118 ILE A C 1
ATOM 931 O O . ILE A 1 118 ? -5.506 4.875 6.663 1.00 97.31 118 ILE A O 1
ATOM 935 N N . LEU A 1 119 ? -7.187 6.326 6.315 1.00 97.44 119 LEU A N 1
ATOM 936 C CA . LEU A 1 119 ? -7.898 5.508 5.336 1.00 97.44 119 LEU A CA 1
ATOM 937 C C . LEU A 1 119 ? -7.623 6.038 3.925 1.00 97.44 119 LEU A C 1
ATOM 939 O O . LEU A 1 119 ? -8.103 7.102 3.540 1.00 97.44 119 LEU A O 1
ATOM 943 N N . ALA A 1 120 ? -6.851 5.287 3.146 1.00 97.94 120 ALA A N 1
ATOM 944 C CA . ALA A 1 120 ? -6.622 5.554 1.734 1.00 97.94 120 ALA A CA 1
ATOM 945 C C . ALA A 1 120 ? -7.557 4.678 0.897 1.00 97.94 120 ALA A C 1
ATOM 947 O O . ALA A 1 120 ? -7.355 3.471 0.791 1.00 97.94 120 ALA A O 1
ATOM 948 N N . THR A 1 121 ? -8.586 5.283 0.308 1.00 98.00 121 THR A N 1
ATOM 949 C CA . THR A 1 121 ? -9.649 4.536 -0.378 1.00 98.00 121 THR A CA 1
ATOM 950 C C . THR A 1 121 ? -9.264 4.046 -1.772 1.00 98.00 121 THR A C 1
ATOM 952 O O . THR A 1 121 ? -9.891 3.127 -2.282 1.00 98.00 121 THR A O 1
ATOM 955 N N . GLY A 1 122 ? -8.289 4.690 -2.422 1.00 97.94 122 GLY A N 1
ATOM 956 C CA . GLY A 1 122 ? -8.156 4.576 -3.876 1.00 97.94 122 GLY A CA 1
ATOM 957 C C . GLY A 1 122 ? -9.474 4.946 -4.568 1.00 97.94 122 GLY A C 1
ATOM 958 O O . GLY A 1 122 ? -10.278 5.717 -4.024 1.00 97.94 122 GLY A O 1
ATOM 959 N N . ASP A 1 123 ? -9.711 4.346 -5.728 1.00 98.56 123 ASP A N 1
ATOM 960 C CA . ASP A 1 123 ? -11.043 4.316 -6.318 1.00 98.56 123 ASP A CA 1
ATOM 961 C C . ASP A 1 123 ? -11.880 3.247 -5.615 1.00 98.56 123 ASP A C 1
ATOM 963 O O . ASP A 1 123 ? -11.500 2.075 -5.568 1.00 98.56 123 ASP A O 1
ATOM 967 N N . PHE A 1 124 ? -13.040 3.640 -5.096 1.00 98.25 124 PHE A N 1
ATOM 968 C CA . PHE A 1 124 ? -13.927 2.732 -4.382 1.00 98.25 124 PHE A CA 1
ATOM 969 C C . PHE A 1 124 ? -15.393 3.028 -4.690 1.00 98.25 124 PHE A C 1
ATOM 971 O O . PHE A 1 124 ? -15.775 4.157 -5.015 1.00 98.25 124 PHE A O 1
ATOM 978 N N . ARG A 1 125 ? -16.239 2.010 -4.531 1.00 98.19 125 ARG A N 1
ATOM 979 C CA . ARG A 1 125 ? -17.692 2.159 -4.554 1.00 98.19 125 ARG A CA 1
ATOM 980 C C . ARG A 1 125 ? -18.257 1.786 -3.198 1.00 98.19 125 ARG A C 1
ATOM 982 O O . ARG A 1 125 ? -18.266 0.619 -2.814 1.00 98.19 125 ARG A O 1
ATOM 989 N N . PHE A 1 126 ? -18.790 2.782 -2.499 1.00 96.75 126 PHE A N 1
ATOM 990 C CA . PHE A 1 126 ? -19.371 2.580 -1.178 1.00 96.75 126 PHE A CA 1
ATOM 991 C C . PHE A 1 126 ? -20.414 1.447 -1.151 1.00 96.75 126 PHE A C 1
ATOM 993 O O . PHE A 1 126 ? -21.351 1.419 -1.953 1.00 96.75 126 PHE A O 1
ATOM 1000 N N . ASP A 1 127 ? -20.260 0.562 -0.169 1.00 95.00 127 ASP A N 1
ATOM 1001 C CA . ASP A 1 127 ? -21.244 -0.407 0.303 1.00 95.00 127 ASP A CA 1
ATOM 1002 C C . ASP A 1 127 ? -21.308 -0.268 1.830 1.00 95.00 127 ASP A C 1
ATOM 1004 O O . ASP A 1 127 ? -20.275 -0.165 2.493 1.00 95.00 127 ASP A O 1
ATOM 1008 N N . SER A 1 128 ? -22.510 -0.281 2.409 1.00 93.94 128 SER A N 1
ATOM 1009 C CA . SER A 1 128 ? -22.701 -0.169 3.862 1.00 93.94 128 SER A CA 1
ATOM 1010 C C . SER A 1 128 ? -21.929 -1.211 4.679 1.00 93.94 128 SER A C 1
ATOM 1012 O O . SER A 1 128 ? -21.611 -0.952 5.836 1.00 93.94 128 SER A O 1
ATOM 1014 N N . LYS A 1 129 ? -21.591 -2.365 4.091 1.00 91.50 129 LYS A N 1
ATOM 1015 C CA . LYS A 1 129 ? -20.771 -3.403 4.730 1.00 91.50 129 LYS A CA 1
ATOM 1016 C C . LYS A 1 129 ? -19.376 -2.908 5.101 1.00 91.50 129 LYS A C 1
ATOM 1018 O O . LYS A 1 129 ? -18.826 -3.395 6.082 1.00 91.50 129 LYS A O 1
ATOM 1023 N N . ILE A 1 130 ? -18.836 -1.921 4.381 1.00 92.75 130 ILE A N 1
ATOM 1024 C CA . ILE A 1 130 ? -17.532 -1.312 4.683 1.00 92.75 130 ILE A CA 1
ATOM 1025 C C . ILE A 1 130 ? -17.517 -0.740 6.104 1.00 92.75 130 ILE A C 1
ATOM 1027 O O . ILE A 1 130 ? -16.529 -0.892 6.815 1.00 92.75 130 ILE A O 1
ATOM 1031 N N . LEU A 1 131 ? -18.628 -0.148 6.558 1.00 90.69 131 LEU A N 1
ATOM 1032 C CA . LEU A 1 131 ? -18.734 0.407 7.912 1.00 90.69 131 LEU A CA 1
ATOM 1033 C C . LEU A 1 131 ? -18.620 -0.665 9.003 1.00 90.69 131 LEU A C 1
ATOM 1035 O O . LEU A 1 131 ? -18.280 -0.343 10.134 1.00 90.69 131 LEU A O 1
ATOM 1039 N N . GLY A 1 132 ? -18.908 -1.927 8.671 1.00 91.88 132 GLY A N 1
ATOM 1040 C CA . GLY A 1 132 ? -18.758 -3.075 9.562 1.00 91.88 132 GLY A CA 1
ATOM 1041 C C . GLY A 1 132 ? -17.393 -3.758 9.470 1.00 91.88 132 GLY A C 1
ATOM 1042 O O . GLY A 1 132 ? -17.196 -4.782 10.122 1.00 91.88 132 GLY A O 1
ATOM 1043 N N . HIS A 1 133 ? -16.457 -3.244 8.661 1.00 94.62 133 HIS A N 1
ATOM 1044 C CA . HIS A 1 133 ? -15.136 -3.849 8.539 1.00 94.62 133 HIS A CA 1
ATOM 1045 C C . HIS A 1 133 ? -14.396 -3.763 9.879 1.00 94.62 133 HIS A C 1
ATOM 1047 O O . HIS A 1 13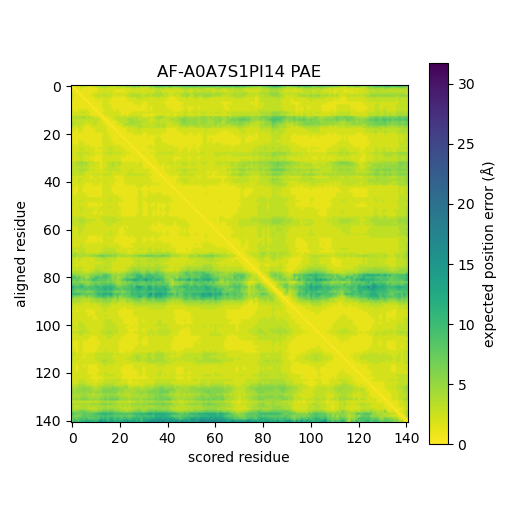3 ? -14.320 -2.698 10.500 1.00 94.62 133 HIS A O 1
ATOM 1053 N N . HIS A 1 134 ? -13.851 -4.893 10.331 1.00 93.19 134 HIS A N 1
ATOM 1054 C CA . HIS A 1 134 ? -13.305 -5.051 11.680 1.00 93.19 134 HIS A CA 1
ATOM 1055 C C . HIS A 1 134 ? -12.150 -4.080 11.976 1.00 93.19 134 HIS A C 1
ATOM 1057 O O . HIS A 1 134 ? -12.047 -3.583 13.092 1.00 93.19 134 HIS A O 1
ATOM 1063 N N . SER A 1 135 ? -11.320 -3.758 10.977 1.00 93.44 135 SER A N 1
ATOM 1064 C CA . SER A 1 135 ? -10.197 -2.825 11.147 1.00 93.44 135 SER A CA 1
ATOM 1065 C C . SER A 1 135 ? -10.624 -1.369 11.368 1.00 93.44 135 SER A C 1
ATOM 1067 O O . SER A 1 135 ? -9.838 -0.590 11.895 1.00 93.44 135 SER A O 1
ATOM 1069 N N . LEU A 1 136 ? -11.853 -0.998 10.992 1.00 93.00 136 LEU A N 1
ATOM 1070 C CA . LEU A 1 136 ? -12.368 0.370 11.115 1.00 93.00 136 LEU A CA 1
ATOM 1071 C C . LEU A 1 136 ? -13.169 0.593 12.407 1.00 93.00 136 LEU A C 1
ATOM 1073 O O . LEU A 1 136 ? -13.542 1.726 12.703 1.00 93.00 136 LEU A O 1
ATOM 1077 N N . GLN A 1 137 ? -13.460 -0.467 13.168 1.00 90.88 137 GLN A N 1
ATOM 1078 C CA . GLN A 1 137 ? -14.287 -0.359 14.370 1.00 90.88 137 GLN A CA 1
ATOM 1079 C C . GLN A 1 137 ? -13.569 0.436 15.463 1.00 90.88 137 GLN A C 1
ATOM 1081 O O . GLN A 1 137 ? -12.394 0.199 15.747 1.00 90.88 137 GLN A O 1
ATOM 1086 N N . ASP A 1 138 ? -14.298 1.366 16.082 1.00 88.12 138 ASP A N 1
ATOM 1087 C CA . ASP A 1 138 ? -13.826 2.210 17.187 1.00 88.12 138 ASP A CA 1
ATOM 1088 C C . ASP A 1 138 ? -12.591 3.072 16.850 1.00 88.12 138 ASP A C 1
ATOM 1090 O O . ASP A 1 138 ? -11.840 3.480 17.740 1.00 88.12 138 ASP A O 1
ATOM 1094 N N . LYS A 1 139 ? -12.363 3.358 15.559 1.00 85.75 139 LYS A N 1
ATOM 1095 C CA . LYS A 1 139 ? -11.265 4.210 15.083 1.00 85.75 139 LYS A CA 1
ATOM 1096 C C . LYS A 1 139 ? -11.774 5.594 14.701 1.00 85.75 139 LYS A C 1
ATOM 1098 O O . LYS A 1 139 ? -12.751 5.727 13.970 1.00 85.75 139 LYS A O 1
ATOM 1103 N N . GLU A 1 140 ? -11.060 6.625 15.141 1.00 79.69 140 GLU A N 1
ATOM 1104 C CA . GLU A 1 140 ? -11.170 7.961 14.550 1.00 79.69 140 GLU A CA 1
ATOM 1105 C C . GLU A 1 140 ? -10.303 8.007 13.280 1.00 79.69 140 GLU A C 1
ATOM 1107 O O . GLU A 1 140 ? -9.144 7.572 13.314 1.00 79.69 140 GLU A O 1
ATOM 1112 N N . ILE A 1 141 ? -10.887 8.475 12.171 1.00 73.88 141 ILE A N 1
ATOM 1113 C CA . ILE A 1 141 ? -10.273 8.600 10.835 1.00 73.88 141 ILE A CA 1
ATOM 1114 C C . ILE A 1 141 ? -10.298 10.069 10.421 1.00 73.88 141 ILE A C 1
ATOM 1116 O O . ILE A 1 141 ? -11.369 10.696 10.596 1.00 73.88 141 ILE A O 1
#

Organism: NCBI:txid63605

Mean predicted aligned error: 3.06 Å

Solvent-accessible surface area (backbone atoms only — not comparable to full-atom values): 7914 Å² total; per-residue (Å²): 83,73,48,86,100,54,38,41,29,34,42,55,40,65,91,52,94,78,41,45,40,34,38,44,33,47,85,51,67,80,39,44,48,64,68,42,52,81,60,76,65,49,39,35,39,27,29,50,60,43,43,50,44,37,44,74,74,44,46,32,53,65,93,37,52,45,68,39,59,74,82,37,76,42,22,34,33,70,88,74,73,45,78,41,95,56,83,82,53,86,62,30,28,39,46,30,32,39,79,12,70,58,53,93,44,24,23,20,40,42,35,40,42,88,88,48,55,45,76,47,46,68,69,57,45,94,54,80,66,63,77,70,35,76,89,58,59,96,58,80,113

Secondary structure (DSSP, 8-state):
-BPTTSSEEES--S--TT--EEE-----TTTSTT--TT--SSEEEEEHHHHHHHHHHS---GGGEEEE-TT-EEEEETTTTEEESS--STTEEEEEEEE-SSSTT-EEEEEEETTEEEEE--S----GGGGG-GGGTT---

Foldseek 3Di:
DDDPPALEDELDQDADPSNAEYEYQDDDCSSCPNQALPDDRHAYEFAPVRLVCCCVPRVHDNVRYDHDYALDKWKAQRVVRDTDPDDDDLSIKIWHWHDQCADVRGTWIWIDHPSGTDIRNDRHDDDPCSCVRPVPPPGDD

Radius of gyration: 14.16 Å; Cα contacts (8 Å, |Δi|>4): 300; chains: 1; bounding box: 36×25×34 Å

InterPro domains:
  IPR036866 Ribonuclease Z/Hydroxyacylglutathione hydrolase-like [G3DSA:3.60.15.10] (1-141)
  IPR036866 Ribonuclease Z/Hydroxyacylglutathione hydrolase-like [SSF56281] (9-131)

pLDDT: mean 94.64, std 5.06, range [73.88, 98.69]

Nearest PDB structures (foldseek):
  7b9b-assembly1_A  TM=8.993E-01  e=1.548E-13  Homo sapiens
  5aho-assembly1_A  TM=9.059E-01  e=2.419E-13  Homo sapiens
  7a1f-assembly1_A  TM=8.980E-01  e=2.749E-13  Homo sapiens
  7b2x-assembly1_A  TM=9.077E-01  e=2.117E-12  Homo sapiens
  4b87-assembly1_A  TM=9.312E-01  e=1.043E-11  Homo sapiens